Protein AF-A0A161M839-F1 (afdb_monomer)

Structure (mmCIF, N/CA/C/O backbone):
data_AF-A0A161M839-F1
#
_entry.id   AF-A0A161M839-F1
#
loop_
_atom_site.group_PDB
_atom_site.id
_atom_site.type_symbol
_atom_site.label_atom_id
_atom_site.label_alt_id
_atom_site.label_comp_id
_atom_site.label_asym_id
_atom_site.label_entity_id
_atom_site.label_seq_id
_atom_site.pdbx_PDB_ins_code
_atom_site.Cartn_x
_atom_site.Cartn_y
_atom_site.Cartn_z
_atom_site.occupancy
_atom_site.B_iso_or_equiv
_atom_site.auth_seq_id
_atom_site.auth_comp_id
_atom_site.auth_asym_id
_atom_site.auth_atom_id
_atom_site.pdbx_PDB_model_num
ATOM 1 N N . GLU A 1 1 ? -42.867 6.801 18.108 1.00 72.38 1 GLU A N 1
ATOM 2 C CA . GLU A 1 1 ? -43.445 7.923 18.885 1.00 72.38 1 GLU A CA 1
ATOM 3 C C . GLU A 1 1 ? -43.268 7.814 20.396 1.00 72.38 1 GLU A C 1
ATOM 5 O O . GLU A 1 1 ? -42.633 8.697 20.956 1.00 72.38 1 GLU A O 1
ATOM 10 N N . PHE A 1 2 ? -43.745 6.756 21.064 1.00 88.69 2 PHE A N 1
ATOM 11 C CA . PHE A 1 2 ? -43.689 6.652 22.535 1.00 88.69 2 PHE A CA 1
ATOM 12 C C . PHE A 1 2 ? -42.280 6.832 23.135 1.00 88.69 2 PHE A C 1
ATOM 14 O O . PHE A 1 2 ? -42.077 7.690 23.987 1.00 88.69 2 PHE A O 1
ATOM 21 N N . VAL A 1 3 ? -41.282 6.087 22.643 1.00 85.31 3 VAL A N 1
ATOM 22 C CA . VAL A 1 3 ? -39.890 6.179 23.135 1.00 85.31 3 VAL A CA 1
ATOM 23 C C . VAL A 1 3 ? -39.308 7.581 22.931 1.00 85.31 3 VAL A C 1
ATOM 25 O O . VAL A 1 3 ? -38.585 8.082 23.784 1.00 85.31 3 VAL A O 1
ATOM 28 N N . GLN A 1 4 ? -39.661 8.248 21.833 1.00 85.06 4 GLN A N 1
ATOM 29 C CA . GLN A 1 4 ? -39.179 9.590 21.519 1.00 85.06 4 GLN A CA 1
ATOM 30 C C . GLN A 1 4 ? -39.784 10.646 22.455 1.00 85.06 4 GLN A C 1
ATOM 32 O O . GLN A 1 4 ? -39.049 11.496 22.949 1.00 85.06 4 GLN A O 1
ATOM 37 N N . GLN A 1 5 ? -41.085 10.556 22.763 1.00 91.00 5 GLN A N 1
ATOM 38 C CA . GLN A 1 5 ? -41.733 11.424 23.759 1.00 91.00 5 GLN A CA 1
ATOM 39 C C . GLN A 1 5 ? -41.234 11.160 25.186 1.00 91.00 5 GLN A C 1
ATOM 41 O O . GLN A 1 5 ? -41.138 12.081 25.998 1.00 91.00 5 GLN A O 1
ATOM 46 N N . LEU A 1 6 ? -40.910 9.903 25.500 1.00 87.50 6 LEU A N 1
ATOM 47 C CA . LEU A 1 6 ? -40.340 9.526 26.788 1.00 87.50 6 LEU A CA 1
ATOM 48 C C . LEU A 1 6 ? -38.931 10.119 26.949 1.00 87.50 6 LEU A C 1
ATOM 50 O O . LEU A 1 6 ? -38.643 10.749 27.962 1.00 87.50 6 LEU A O 1
ATOM 54 N N . LEU A 1 7 ? -38.085 9.987 25.920 1.00 88.44 7 LEU A N 1
ATOM 55 C CA . LEU A 1 7 ? -36.747 10.576 25.893 1.00 88.44 7 LEU A CA 1
ATOM 56 C C . LEU A 1 7 ? -36.805 12.108 25.935 1.00 88.44 7 LEU A C 1
ATOM 58 O O . LEU A 1 7 ? -36.033 12.708 26.671 1.00 88.44 7 LEU A O 1
ATOM 62 N N . SER A 1 8 ? -37.731 12.767 25.233 1.00 91.56 8 SER A N 1
ATOM 63 C CA . SER A 1 8 ? -37.810 14.238 25.233 1.00 91.56 8 SER A CA 1
ATOM 64 C C . SER A 1 8 ? -38.208 14.848 26.583 1.00 91.56 8 SER A C 1
ATOM 66 O O . SER A 1 8 ? -38.016 16.042 26.786 1.00 91.56 8 SER A O 1
ATOM 68 N N . ARG A 1 9 ? -38.784 14.057 27.499 1.00 92.31 9 ARG A N 1
ATOM 69 C CA . ARG A 1 9 ? -39.188 14.497 28.848 1.00 92.31 9 ARG A CA 1
ATOM 70 C C . ARG A 1 9 ? -38.147 14.198 29.931 1.00 92.31 9 ARG A C 1
ATOM 72 O O . ARG A 1 9 ? -38.346 14.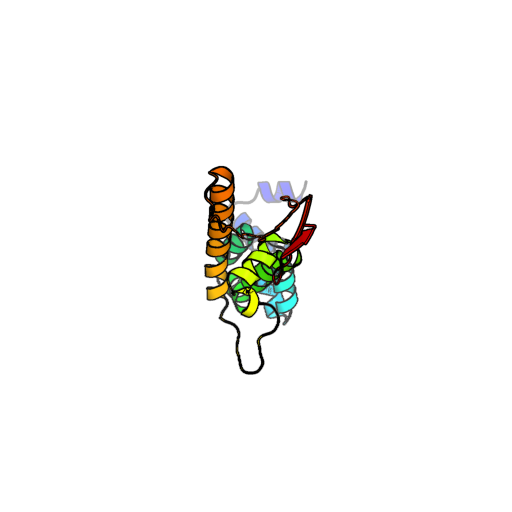582 31.080 1.00 92.31 9 ARG A O 1
ATOM 79 N N . MET A 1 10 ? -37.068 13.499 29.591 1.00 93.31 10 MET A N 1
ATOM 80 C CA . MET A 1 10 ? -36.017 13.133 30.539 1.00 93.31 10 MET A CA 1
ATOM 81 C C . MET A 1 10 ? -35.027 14.272 30.770 1.00 93.31 10 MET A C 1
ATOM 83 O O . MET A 1 10 ? -34.742 15.067 29.876 1.00 93.31 10 MET A O 1
ATOM 87 N N . CYS A 1 11 ? -34.461 14.316 31.974 1.00 93.25 11 CYS A N 1
ATOM 88 C CA . CYS A 1 11 ? -33.378 15.237 32.295 1.00 93.25 11 CYS A CA 1
ATOM 89 C C . CYS A 1 11 ? -32.018 14.700 31.815 1.00 93.25 11 CYS A C 1
ATOM 91 O O . CYS A 1 11 ? -31.849 13.508 31.548 1.00 93.25 11 CYS A O 1
ATOM 93 N N . HIS A 1 12 ? -31.008 15.573 31.786 1.00 90.25 12 HIS A N 1
ATOM 94 C CA . HIS A 1 12 ? -29.656 15.231 31.329 1.00 90.25 12 HIS A CA 1
ATOM 95 C C . HIS A 1 12 ? -29.048 14.015 32.060 1.00 90.25 12 HIS A C 1
ATOM 97 O O . HIS A 1 12 ? -28.387 13.179 31.445 1.00 90.25 12 HIS A O 1
ATOM 103 N N . TYR A 1 13 ? -29.299 13.865 33.366 1.00 92.94 13 TYR A N 1
ATOM 104 C CA . TYR A 1 13 ? -28.830 12.705 34.134 1.00 92.94 13 TYR A CA 1
ATOM 105 C C . TYR A 1 13 ? -29.470 11.390 33.655 1.00 92.94 13 TYR A C 1
ATOM 107 O O . TYR A 1 13 ? -28.777 10.392 33.457 1.00 92.94 13 TYR A O 1
ATOM 115 N N . GLN A 1 14 ? -30.783 11.398 33.411 1.00 92.88 14 GLN A N 1
ATOM 116 C CA . GLN A 1 14 ? -31.518 10.237 32.902 1.00 92.88 14 GLN A CA 1
ATOM 117 C C . GLN A 1 14 ? -31.088 9.883 31.475 1.00 92.88 14 GLN A C 1
ATOM 119 O O . GLN A 1 14 ? -30.912 8.704 31.168 1.00 92.88 14 GLN A O 1
ATOM 124 N N . HIS A 1 15 ? -30.835 10.887 30.626 1.00 90.81 15 HIS A N 1
ATOM 125 C CA . HIS A 1 15 ? -30.225 10.671 29.310 1.00 90.81 15 HIS A CA 1
ATOM 126 C C . HIS A 1 15 ? -28.854 10.017 29.418 1.00 90.81 15 HIS A C 1
ATOM 128 O O . HIS A 1 15 ? -28.579 9.080 28.674 1.00 90.81 15 HIS A O 1
ATOM 134 N N . GLY A 1 16 ? -28.015 10.448 30.363 1.00 89.31 16 GLY A N 1
ATOM 135 C CA . GLY A 1 16 ? -26.726 9.811 30.631 1.00 89.31 16 GLY A CA 1
ATOM 136 C C . GLY A 1 16 ? -26.872 8.335 31.013 1.00 89.31 16 GLY A C 1
ATOM 137 O O . GLY A 1 16 ? -26.160 7.487 30.474 1.00 89.31 16 GLY A O 1
ATOM 138 N N . HIS A 1 17 ? -27.833 8.016 31.883 1.00 90.50 17 HIS A N 1
ATOM 139 C CA . HIS A 1 17 ? -28.092 6.644 32.325 1.00 90.50 17 HIS A CA 1
ATOM 140 C C . HIS A 1 17 ? -28.594 5.751 31.181 1.00 90.50 17 HIS A C 1
ATOM 142 O O . HIS A 1 17 ? -28.052 4.668 30.954 1.00 90.50 17 HIS A O 1
ATOM 148 N N . ILE A 1 18 ? -29.573 6.229 30.404 1.00 89.88 18 ILE A N 1
ATOM 149 C CA . ILE A 1 18 ? -30.076 5.510 29.228 1.00 89.88 18 ILE A CA 1
ATOM 150 C C . ILE A 1 18 ? -28.988 5.350 28.171 1.00 89.88 18 ILE A C 1
ATOM 152 O O . ILE A 1 18 ? -28.851 4.271 27.604 1.00 89.88 18 ILE A O 1
ATOM 156 N N . ASN A 1 19 ? -28.186 6.381 27.912 1.00 86.25 19 ASN A N 1
ATOM 157 C CA . ASN A 1 19 ? -27.104 6.301 26.939 1.00 86.25 19 ASN A CA 1
ATOM 158 C C . ASN A 1 19 ? -26.059 5.252 27.346 1.00 86.25 19 ASN A C 1
ATOM 160 O O . ASN A 1 19 ? -25.677 4.433 26.518 1.00 86.25 19 ASN A O 1
ATOM 164 N N . SER A 1 20 ? -25.645 5.207 28.616 1.00 86.56 20 SER A N 1
ATOM 165 C CA . SER A 1 20 ? -24.740 4.156 29.107 1.00 86.56 20 SER A CA 1
ATOM 166 C C . SER A 1 20 ? -25.345 2.754 29.007 1.00 86.56 20 SER A C 1
ATOM 168 O O . SER A 1 20 ? -24.622 1.807 28.709 1.00 86.56 20 SER A O 1
ATOM 170 N N . PHE A 1 21 ? -26.659 2.616 29.206 1.00 86.94 21 PHE A N 1
ATOM 171 C CA . PHE A 1 21 ? -27.362 1.339 29.069 1.00 86.94 21 PHE A CA 1
ATOM 172 C C . PHE A 1 21 ? -27.514 0.893 27.603 1.00 86.94 21 PHE A C 1
ATOM 174 O O . PHE A 1 21 ? -27.291 -0.272 27.282 1.00 86.94 21 PHE A O 1
ATOM 181 N N . LEU A 1 22 ? -27.857 1.814 26.696 1.00 86.31 22 LEU A N 1
ATOM 182 C CA . LEU A 1 22 ? -28.124 1.516 25.285 1.00 86.31 22 LEU A CA 1
ATOM 183 C C . LEU A 1 22 ? -26.8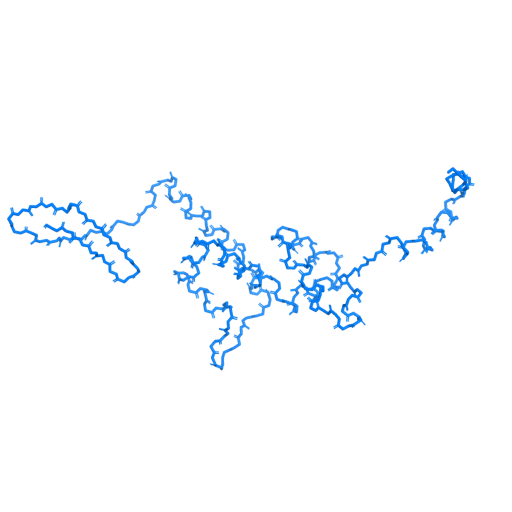57 1.426 24.431 1.00 86.31 22 LEU A C 1
ATOM 185 O O . LEU A 1 22 ? -26.814 0.640 23.485 1.00 86.31 22 LEU A O 1
ATOM 189 N N . LYS A 1 23 ? -25.817 2.214 24.725 1.00 82.69 23 LYS A N 1
ATOM 190 C CA . LYS A 1 23 ? -24.602 2.296 23.898 1.00 82.69 23 LYS A CA 1
ATOM 191 C C . LYS A 1 23 ? -23.943 0.928 23.637 1.00 82.69 23 LYS A C 1
ATOM 193 O O . LYS A 1 23 ? -23.626 0.678 22.476 1.00 82.69 23 LYS A O 1
ATOM 198 N N . PRO A 1 24 ? -23.819 0.003 24.613 1.00 80.62 24 PRO A N 1
ATOM 199 C CA . PRO A 1 24 ? -23.304 -1.351 24.370 1.00 80.62 24 PRO A CA 1
ATOM 200 C C . PRO A 1 24 ? -24.194 -2.224 23.466 1.00 80.62 24 PRO A C 1
ATOM 202 O O . PRO A 1 24 ? -23.719 -3.208 22.897 1.00 80.62 24 PRO A O 1
ATOM 205 N N . MET A 1 25 ? -25.486 -1.896 23.350 1.00 83.44 25 MET A N 1
ATOM 206 C CA . MET A 1 25 ? -26.447 -2.605 22.494 1.00 83.44 25 MET A CA 1
ATOM 207 C C . MET A 1 25 ? -26.475 -2.043 21.067 1.00 83.44 25 MET A C 1
ATOM 209 O O . MET A 1 25 ? -26.788 -2.774 20.132 1.00 83.44 25 MET A O 1
ATOM 213 N N . LEU A 1 26 ? -26.137 -0.760 20.900 1.00 85.19 26 LEU A N 1
ATOM 214 C CA . LEU A 1 26 ? -26.184 -0.047 19.618 1.00 85.19 26 LEU A CA 1
ATOM 215 C C . LEU A 1 26 ? -24.829 0.021 18.903 1.00 85.19 26 LEU A C 1
ATOM 217 O O . LEU A 1 26 ? -24.786 0.097 17.679 1.00 85.19 26 LEU A O 1
ATOM 221 N N . GLN A 1 27 ? -23.724 0.015 19.649 1.00 87.44 27 GLN A N 1
ATOM 222 C CA . GLN A 1 27 ? -22.370 0.117 19.112 1.00 87.44 27 GLN A CA 1
ATOM 223 C C . GLN A 1 27 ? -21.510 -1.022 19.648 1.00 87.44 27 GLN A C 1
ATOM 225 O O . GLN A 1 27 ? -21.519 -1.330 20.839 1.00 87.44 27 GLN A O 1
ATOM 230 N N . ARG A 1 28 ? -20.728 -1.635 18.759 1.00 89.62 28 ARG A N 1
ATOM 231 C CA . ARG A 1 28 ? -19.743 -2.655 19.117 1.00 89.62 28 ARG A CA 1
ATOM 232 C C . ARG A 1 28 ? -18.404 -2.319 18.497 1.00 89.62 28 ARG A C 1
ATOM 234 O O . ARG A 1 28 ? -18.309 -2.071 17.299 1.00 89.62 28 ARG A O 1
ATOM 241 N N . ASP A 1 29 ? -17.372 -2.364 19.325 1.00 93.44 29 ASP A N 1
ATOM 242 C CA . ASP A 1 29 ? -15.995 -2.293 18.865 1.00 93.44 29 ASP A CA 1
ATOM 243 C C . ASP A 1 29 ? -15.559 -3.681 18.385 1.00 93.44 29 ASP A C 1
ATOM 245 O O . ASP A 1 29 ? -15.020 -4.482 19.146 1.00 93.44 29 ASP A O 1
ATOM 249 N N . PHE A 1 30 ? -15.852 -3.998 17.123 1.00 95.81 30 PHE A N 1
ATOM 250 C CA . PHE A 1 30 ? -15.510 -5.297 16.542 1.00 95.81 30 PHE A CA 1
ATOM 251 C C . PHE A 1 30 ? -14.009 -5.586 16.603 1.00 95.81 30 PHE A C 1
ATOM 253 O O . PHE A 1 30 ? -13.624 -6.726 16.846 1.00 95.81 30 PHE A O 1
ATOM 260 N N . ILE A 1 31 ? -13.170 -4.565 16.426 1.00 97.25 31 ILE A N 1
ATOM 261 C CA . ILE A 1 31 ? -11.718 -4.735 16.374 1.00 97.25 31 ILE A CA 1
ATOM 262 C C . ILE A 1 31 ? -11.157 -5.093 17.749 1.00 97.25 31 ILE A C 1
ATOM 264 O O . ILE A 1 31 ? -10.249 -5.910 17.813 1.00 97.25 31 ILE A O 1
ATOM 268 N N . SER A 1 32 ? -11.729 -4.567 18.836 1.00 95.31 32 SER A N 1
ATOM 269 C CA . SER A 1 32 ? -11.336 -4.958 20.198 1.00 95.31 32 SER A CA 1
ATOM 270 C C . SER A 1 32 ? -12.034 -6.235 20.690 1.00 95.31 32 SER A C 1
ATOM 272 O O . SER A 1 32 ? -11.459 -6.994 21.466 1.00 95.31 32 SER A O 1
ATOM 274 N N . LEU A 1 33 ? -13.276 -6.498 20.263 1.00 94.81 33 LEU A N 1
ATOM 275 C CA . LEU A 1 33 ? -14.070 -7.640 20.743 1.00 94.81 33 LEU A CA 1
ATOM 276 C C . LEU A 1 33 ? -13.696 -8.970 20.080 1.00 94.81 33 LEU A C 1
ATOM 278 O O . LEU A 1 33 ? -13.760 -10.010 20.733 1.00 94.81 33 LEU A O 1
ATOM 282 N N . LEU A 1 34 ? -13.334 -8.965 18.794 1.00 96.06 34 LEU A N 1
ATOM 283 C CA . LEU A 1 34 ? -12.982 -10.188 18.065 1.00 96.06 34 LEU A CA 1
ATOM 284 C C . LEU A 1 34 ? -11.714 -10.865 18.634 1.00 96.06 34 LEU A C 1
ATOM 286 O O . LEU A 1 34 ? -11.792 -12.062 18.923 1.00 96.06 34 LEU A O 1
ATOM 290 N N . PRO A 1 35 ? -10.601 -10.150 18.904 1.00 95.56 35 PRO A N 1
ATOM 291 C CA . PRO A 1 35 ? -9.436 -10.709 19.597 1.00 95.56 35 PRO A CA 1
ATOM 292 C C . PRO A 1 35 ? -9.757 -11.350 20.949 1.00 95.56 35 PRO A C 1
ATOM 294 O O . PRO A 1 35 ? -9.277 -12.435 21.261 1.00 95.56 35 PRO A O 1
ATOM 297 N N . GLN A 1 36 ? -10.656 -10.748 21.737 1.00 94.81 36 GLN A N 1
ATOM 298 C CA . GLN A 1 36 ? -11.077 -11.304 23.035 1.00 94.81 36 GLN A CA 1
ATOM 299 C C . GLN A 1 36 ? -11.800 -12.655 22.911 1.00 94.81 36 GLN A C 1
ATOM 301 O O . GLN A 1 36 ? -11.968 -13.368 23.900 1.00 94.81 36 GLN A O 1
ATOM 306 N N . LYS A 1 37 ? -12.258 -13.006 21.706 1.00 95.75 37 LYS A N 1
ATOM 307 C CA . LYS A 1 37 ? -12.866 -14.300 21.377 1.00 95.75 37 LYS A CA 1
ATOM 308 C C . LYS A 1 37 ? -11.914 -15.225 20.607 1.00 95.75 37 LYS A C 1
ATOM 310 O O . LYS A 1 37 ? -12.363 -16.261 20.130 1.00 95.75 37 LYS A O 1
ATOM 315 N N . GLY A 1 38 ? -10.634 -14.864 20.471 1.00 94.81 38 GLY A N 1
ATOM 316 C CA . GLY A 1 38 ? -9.645 -15.599 19.673 1.00 94.81 38 GLY A CA 1
ATOM 317 C C . GLY A 1 38 ? -9.854 -15.473 18.159 1.00 94.81 38 GLY A C 1
ATOM 318 O O . GLY A 1 38 ? -9.382 -16.307 17.388 1.00 94.81 38 GLY A O 1
ATOM 319 N N . LEU A 1 39 ? -10.606 -14.458 17.718 1.00 96.38 39 LEU A N 1
ATOM 320 C CA . LEU A 1 39 ? -10.928 -14.194 16.313 1.00 96.38 39 LEU A CA 1
ATOM 321 C C . LEU A 1 39 ? -10.083 -13.045 15.739 1.00 96.38 39 LEU A C 1
ATOM 323 O O . LEU A 1 39 ? -10.569 -12.268 14.917 1.00 96.38 39 LEU A O 1
ATOM 327 N N . ASP A 1 40 ? -8.816 -12.932 16.148 1.00 96.44 40 ASP A N 1
ATOM 328 C CA . ASP A 1 40 ? -7.880 -11.888 15.701 1.00 96.44 40 ASP A CA 1
ATOM 329 C C . ASP A 1 40 ? -7.818 -11.794 14.171 1.00 96.44 40 ASP A C 1
ATOM 331 O O . ASP A 1 40 ? -7.953 -10.717 13.594 1.00 96.44 40 ASP A O 1
ATOM 335 N N . HIS A 1 41 ? -7.752 -12.944 13.497 1.00 96.62 41 HIS A N 1
ATOM 336 C CA . HIS A 1 41 ? -7.732 -13.037 12.037 1.00 96.62 41 HIS A CA 1
ATOM 337 C C . HIS A 1 41 ? -8.951 -12.383 11.358 1.00 96.62 41 HIS A C 1
ATOM 339 O O . HIS A 1 41 ? -8.830 -11.879 10.241 1.00 96.62 41 HIS A O 1
ATOM 345 N N . VAL A 1 42 ? -10.120 -12.356 12.009 1.00 97.94 42 VAL A N 1
ATOM 346 C CA . VAL A 1 42 ? -11.320 -11.688 11.482 1.00 97.94 42 VAL A CA 1
ATOM 347 C C . VAL A 1 42 ? -11.183 -10.173 11.612 1.00 97.94 42 VAL A C 1
ATOM 349 O O . VAL A 1 42 ? -11.479 -9.456 10.657 1.00 97.94 42 VAL A O 1
ATOM 352 N N . ALA A 1 43 ? -10.688 -9.680 12.752 1.00 97.81 43 ALA A N 1
ATOM 353 C CA . ALA A 1 43 ? -10.410 -8.255 12.943 1.00 97.81 43 ALA A CA 1
ATOM 354 C C . ALA A 1 43 ? -9.354 -7.760 11.945 1.00 97.81 43 ALA A C 1
ATOM 356 O O . ALA A 1 43 ? -9.539 -6.736 11.285 1.00 97.81 43 ALA A O 1
ATOM 357 N N . GLU A 1 44 ? -8.286 -8.537 11.759 1.00 97.81 44 GLU A N 1
ATOM 358 C CA . GLU A 1 44 ? -7.270 -8.275 10.743 1.00 97.81 44 GLU A CA 1
ATOM 359 C C . GLU A 1 44 ? -7.858 -8.257 9.331 1.00 97.81 44 GLU A C 1
ATOM 361 O O . GLU A 1 44 ? -7.495 -7.396 8.530 1.00 97.81 44 GLU A O 1
ATOM 366 N N . ASN A 1 45 ? -8.762 -9.189 9.009 1.00 98.06 45 ASN A N 1
ATOM 367 C CA . ASN A 1 45 ? -9.405 -9.250 7.700 1.00 98.06 45 ASN A CA 1
ATOM 368 C C . ASN A 1 45 ? -10.256 -8.001 7.438 1.00 98.06 45 ASN A C 1
ATOM 370 O O . ASN A 1 45 ? -10.136 -7.409 6.368 1.00 98.06 45 ASN A O 1
ATOM 374 N N . ILE A 1 46 ? -11.043 -7.545 8.419 1.00 97.94 46 ILE A N 1
ATOM 375 C CA . ILE A 1 46 ? -11.822 -6.298 8.325 1.00 97.94 46 ILE A CA 1
ATOM 376 C C . ILE A 1 46 ? -10.897 -5.118 8.006 1.00 97.94 46 ILE A C 1
ATOM 378 O O . ILE A 1 46 ? -11.118 -4.389 7.039 1.00 97.94 46 ILE A O 1
ATOM 382 N N . LEU A 1 47 ? -9.824 -4.957 8.782 1.00 98.00 47 LEU A N 1
ATOM 383 C CA . LEU A 1 47 ? -8.891 -3.844 8.609 1.00 98.00 47 LEU A CA 1
ATOM 384 C C . LEU A 1 47 ? -8.056 -3.960 7.325 1.00 98.00 47 LEU A C 1
ATOM 386 O O . LEU A 1 47 ? -7.602 -2.945 6.798 1.00 98.00 47 LEU A O 1
ATOM 390 N N . SER A 1 48 ? -7.881 -5.166 6.775 1.00 97.06 48 SER A N 1
ATOM 391 C CA . SER A 1 48 ? -7.141 -5.380 5.524 1.00 97.06 48 SER A CA 1
ATOM 392 C C . SER A 1 48 ? -7.790 -4.711 4.306 1.00 97.06 48 SER A C 1
ATOM 394 O O . SER A 1 48 ? -7.103 -4.431 3.319 1.00 97.06 48 SER A O 1
ATOM 396 N N . TYR A 1 49 ? -9.089 -4.399 4.378 1.00 97.19 49 TYR A N 1
ATOM 397 C CA . TYR A 1 49 ? -9.803 -3.685 3.321 1.00 97.19 49 TYR A CA 1
ATOM 398 C C . TYR A 1 49 ? -9.497 -2.186 3.287 1.00 97.19 49 TYR A C 1
ATOM 400 O O . TYR A 1 49 ? -9.676 -1.569 2.239 1.00 97.19 49 TYR A O 1
ATOM 408 N N . LEU A 1 50 ? -8.972 -1.608 4.371 1.00 97.50 50 LEU A N 1
ATOM 409 C CA . LEU A 1 50 ? -8.701 -0.176 4.461 1.00 97.50 50 LEU A CA 1
ATOM 410 C C . LEU A 1 50 ? -7.612 0.281 3.477 1.00 97.50 50 LEU A C 1
ATOM 412 O O . LEU A 1 50 ? -6.672 -0.451 3.144 1.00 97.50 50 LEU A O 1
ATOM 416 N N . TYR A 1 51 ? -7.743 1.525 3.017 1.00 95.56 51 TYR A N 1
ATOM 417 C CA . TYR A 1 51 ? -6.678 2.249 2.323 1.00 95.56 51 TYR A CA 1
ATOM 418 C C . TYR A 1 51 ? -5.690 2.845 3.327 1.00 95.56 51 TYR A C 1
ATOM 420 O O . TYR A 1 51 ? -5.937 2.828 4.530 1.00 95.56 51 TYR A O 1
ATOM 428 N N . ALA A 1 52 ? -4.565 3.371 2.839 1.00 96.69 52 ALA A N 1
ATOM 429 C CA . ALA A 1 52 ? -3.492 3.868 3.696 1.00 96.69 52 ALA A CA 1
ATOM 430 C C . ALA A 1 52 ? -3.961 4.966 4.662 1.00 96.69 52 ALA A C 1
ATOM 432 O O . ALA A 1 52 ? -3.637 4.894 5.845 1.00 96.69 52 ALA A O 1
ATOM 433 N N . ASP A 1 53 ? -4.771 5.919 4.196 1.00 97.19 53 ASP A N 1
ATOM 434 C CA . ASP A 1 53 ? -5.260 7.022 5.032 1.00 97.19 53 ASP A CA 1
ATOM 435 C C . ASP A 1 53 ? -6.194 6.511 6.130 1.00 97.19 53 ASP A C 1
ATOM 437 O O . ASP A 1 53 ? -5.996 6.795 7.309 1.00 97.19 53 ASP A O 1
ATOM 441 N N . SER A 1 54 ? -7.157 5.660 5.763 1.00 97.94 54 SER A N 1
ATOM 442 C CA . SER A 1 54 ? -8.071 5.039 6.724 1.00 97.94 54 SER A CA 1
ATOM 443 C C . SER A 1 54 ? -7.347 4.109 7.699 1.00 97.94 54 SER A C 1
ATOM 445 O O . SER A 1 54 ? -7.729 4.037 8.863 1.00 97.94 54 SER A O 1
ATOM 447 N N . LEU A 1 55 ? -6.292 3.417 7.258 1.00 97.94 55 LEU A N 1
ATOM 448 C CA . LEU A 1 55 ? -5.455 2.587 8.123 1.00 97.94 55 LEU A CA 1
ATOM 449 C C . LEU A 1 55 ? -4.652 3.451 9.109 1.00 97.94 55 LEU A C 1
ATOM 451 O O . LEU A 1 55 ? -4.555 3.085 10.275 1.00 97.94 55 LEU A O 1
ATOM 455 N N . CYS A 1 56 ? -4.152 4.621 8.689 1.00 97.50 56 CYS A N 1
ATOM 456 C CA . CYS A 1 56 ? -3.552 5.599 9.605 1.00 97.50 56 CYS A CA 1
ATOM 457 C C . CYS A 1 56 ? -4.563 6.084 10.649 1.00 97.50 56 CYS A C 1
ATOM 459 O O . CYS A 1 56 ? -4.230 6.163 11.828 1.00 97.50 56 CYS A O 1
ATOM 461 N N . SER A 1 57 ? -5.798 6.391 10.242 1.00 98.19 57 SER A N 1
ATOM 462 C CA . SER A 1 57 ? -6.855 6.770 11.186 1.00 98.19 57 SER A CA 1
ATOM 463 C C . SER A 1 57 ? -7.178 5.631 12.155 1.00 98.19 57 SER A C 1
ATOM 465 O O . SER A 1 57 ? -7.324 5.873 13.349 1.00 98.19 57 SER A O 1
ATOM 467 N N . ALA A 1 58 ? -7.227 4.391 11.661 1.00 98.00 58 ALA A N 1
ATOM 468 C CA . ALA A 1 58 ? -7.471 3.195 12.462 1.00 98.00 58 ALA A CA 1
ATOM 469 C C . ALA A 1 58 ? -6.390 2.985 13.543 1.00 98.00 58 ALA A C 1
ATOM 471 O O . ALA A 1 58 ? -6.721 2.631 14.672 1.00 98.00 58 ALA A O 1
ATOM 472 N N . GLU A 1 59 ? -5.116 3.273 13.246 1.00 97.38 59 GLU A N 1
ATOM 473 C CA . GLU A 1 59 ? -4.018 3.225 14.232 1.00 97.38 59 GLU A CA 1
ATOM 474 C C . GLU A 1 59 ? -4.216 4.188 15.412 1.00 97.38 59 GLU A C 1
ATOM 476 O O . GLU A 1 59 ? -3.673 3.951 16.491 1.00 97.38 59 GLU A O 1
ATOM 481 N N . LEU A 1 60 ? -4.977 5.267 15.216 1.00 97.81 60 LEU A N 1
ATOM 482 C CA . LEU A 1 60 ? -5.179 6.331 16.200 1.00 97.81 60 LEU A CA 1
ATOM 483 C C . LEU A 1 60 ? -6.476 6.186 17.006 1.00 97.81 60 LEU A C 1
ATOM 485 O O . LEU A 1 60 ? -6.714 6.990 17.904 1.00 97.81 60 LEU A O 1
ATOM 489 N N . VAL A 1 61 ? -7.305 5.175 16.721 1.00 97.81 61 VAL A N 1
ATOM 490 C CA . VAL A 1 61 ? -8.582 4.969 17.427 1.00 97.81 61 VAL A CA 1
ATOM 491 C C . VAL A 1 61 ? -8.344 4.628 18.898 1.00 97.81 61 VAL A C 1
ATOM 493 O O . VAL A 1 61 ? -8.874 5.292 19.787 1.00 97.81 61 VAL A O 1
ATOM 496 N N . CYS A 1 62 ? -7.547 3.591 19.170 1.00 97.38 62 CYS A N 1
ATOM 497 C CA . CYS A 1 62 ? -7.146 3.203 20.521 1.00 97.38 62 CYS A CA 1
ATOM 498 C C . CYS A 1 62 ? -5.933 2.253 20.496 1.00 97.38 62 CYS A C 1
ATOM 500 O O . CYS A 1 62 ? -5.503 1.784 19.441 1.00 97.38 62 CYS A O 1
ATOM 502 N N . LYS A 1 63 ? -5.392 1.929 21.681 1.00 97.56 63 LYS A N 1
ATOM 503 C CA . LYS A 1 63 ? -4.240 1.018 21.828 1.00 97.56 63 LYS A CA 1
ATOM 504 C C . LYS A 1 63 ? -4.510 -0.385 21.277 1.00 97.56 63 LYS A C 1
ATOM 506 O O . LYS A 1 63 ? -3.595 -0.994 20.733 1.00 97.56 63 LYS A O 1
ATOM 511 N N . GLU A 1 64 ? -5.741 -0.878 21.398 1.00 97.31 64 GLU A N 1
ATOM 512 C CA . GLU A 1 64 ? -6.103 -2.219 20.929 1.00 97.31 64 GLU A CA 1
ATOM 513 C C . GLU A 1 64 ? -6.172 -2.282 19.400 1.00 97.31 64 GLU A C 1
ATOM 515 O O . GLU A 1 64 ? -5.605 -3.186 18.795 1.00 97.31 64 GLU A O 1
ATOM 520 N N . TRP A 1 65 ? -6.750 -1.265 18.754 1.00 98.38 65 TRP A N 1
ATOM 521 C CA . TRP A 1 65 ? -6.717 -1.143 17.295 1.00 98.38 65 TRP A CA 1
ATOM 522 C C . TRP A 1 65 ? -5.279 -1.091 16.772 1.00 98.38 65 TRP A C 1
ATOM 524 O O . TRP A 1 65 ? -4.933 -1.816 15.839 1.00 98.38 65 TRP A O 1
ATOM 534 N N . TYR A 1 66 ? -4.416 -0.296 17.412 1.00 98.12 66 TYR A N 1
ATOM 535 C CA . TYR A 1 66 ? -2.993 -0.267 17.082 1.00 98.12 66 TYR A CA 1
ATOM 536 C C . TYR A 1 66 ? -2.333 -1.645 17.244 1.00 98.12 66 TYR A C 1
ATOM 538 O O . TYR A 1 66 ? -1.586 -2.065 16.358 1.00 98.12 66 TYR A O 1
ATOM 546 N N . ARG A 1 67 ? -2.633 -2.373 18.332 1.00 97.94 67 ARG A N 1
ATOM 547 C CA . ARG A 1 67 ? -2.130 -3.734 18.574 1.00 97.94 67 ARG A CA 1
ATOM 548 C C . ARG A 1 67 ? -2.509 -4.666 17.423 1.00 97.94 67 ARG A C 1
ATOM 550 O O . ARG A 1 67 ? -1.604 -5.221 16.804 1.00 97.94 67 ARG A O 1
ATOM 557 N N . VAL A 1 68 ? -3.793 -4.742 17.061 1.00 97.94 68 VAL A N 1
ATOM 558 C CA . VAL A 1 68 ? -4.292 -5.573 15.946 1.00 97.94 68 VAL A CA 1
ATOM 559 C C . VAL A 1 68 ? -3.619 -5.200 14.619 1.00 97.94 68 VAL A C 1
ATOM 561 O O . VAL A 1 68 ? -3.194 -6.076 13.867 1.00 97.94 68 VAL A O 1
ATOM 564 N N . ILE A 1 69 ? -3.455 -3.904 14.333 1.00 98.12 69 ILE A N 1
ATOM 565 C CA . ILE A 1 69 ? -2.783 -3.427 13.112 1.00 98.12 69 ILE A CA 1
ATOM 566 C C . ILE A 1 69 ? -1.304 -3.847 13.084 1.00 98.12 69 ILE A C 1
ATOM 568 O O . ILE A 1 69 ? -0.788 -4.263 12.038 1.00 98.12 69 ILE A O 1
ATOM 572 N N . SER A 1 70 ? -0.624 -3.724 14.227 1.00 97.19 70 SER A N 1
ATOM 573 C CA . SER A 1 70 ? 0.803 -4.006 14.373 1.00 97.19 70 SER A CA 1
ATOM 574 C C . SER A 1 70 ? 1.121 -5.502 14.322 1.00 97.19 70 SER A C 1
ATOM 576 O O . SER A 1 70 ? 1.951 -5.912 13.512 1.00 97.19 70 SER A O 1
ATOM 578 N N . GLU A 1 71 ? 0.433 -6.320 15.116 1.00 96.19 71 GLU A N 1
ATOM 579 C CA . GLU A 1 71 ? 0.634 -7.770 15.188 1.00 96.19 71 GLU A CA 1
ATOM 580 C C . GLU A 1 71 ? 0.125 -8.468 13.923 1.00 96.19 71 GLU A C 1
ATOM 582 O O . GLU A 1 71 ? 0.800 -9.344 13.384 1.00 96.19 71 GLU A O 1
ATOM 587 N N . GLY A 1 72 ? -0.990 -7.989 13.361 1.00 96.25 72 GLY A N 1
ATOM 588 C CA . GLY A 1 72 ? -1.539 -8.469 12.093 1.00 96.25 72 GLY A CA 1
ATOM 589 C C . GLY A 1 72 ? -0.745 -8.050 10.850 1.00 96.25 72 GLY A C 1
ATOM 590 O O . GLY A 1 72 ? -1.128 -8.395 9.726 1.00 96.25 72 GLY A O 1
ATOM 591 N N . MET A 1 73 ? 0.349 -7.293 11.017 1.00 97.00 73 MET A N 1
ATOM 592 C CA . MET A 1 73 ? 1.239 -6.828 9.947 1.00 97.00 73 MET A CA 1
ATOM 593 C C . MET A 1 73 ? 0.490 -6.137 8.792 1.00 97.00 73 MET A C 1
ATOM 595 O O . MET A 1 73 ? 0.812 -6.338 7.615 1.00 97.00 73 MET A O 1
ATOM 599 N N . LEU A 1 74 ? -0.518 -5.310 9.095 1.00 98.00 74 LEU A N 1
ATOM 600 C CA . LEU A 1 74 ? -1.437 -4.809 8.064 1.00 98.00 74 LEU A CA 1
ATOM 601 C C . LEU A 1 74 ? -0.769 -3.887 7.040 1.00 98.00 74 LEU A C 1
ATOM 603 O O . LEU A 1 74 ? -1.118 -3.938 5.864 1.00 98.00 74 LEU A O 1
ATOM 607 N N . TRP A 1 75 ? 0.255 -3.124 7.431 1.00 98.19 75 TRP A N 1
ATOM 608 C CA . TRP A 1 75 ? 1.048 -2.339 6.477 1.00 98.19 75 TRP A CA 1
ATOM 609 C C . TRP A 1 75 ? 1.795 -3.211 5.468 1.00 98.19 75 TRP A C 1
ATOM 611 O O . TRP A 1 75 ? 1.839 -2.878 4.285 1.00 98.19 75 TRP A O 1
ATOM 621 N N . LYS A 1 76 ? 2.324 -4.364 5.899 1.00 97.25 76 LYS A N 1
ATOM 622 C CA . LYS A 1 76 ? 2.922 -5.346 4.986 1.00 97.25 76 LYS A CA 1
ATOM 623 C C . LYS A 1 76 ? 1.864 -5.897 4.033 1.00 97.25 76 LYS A C 1
ATOM 625 O O . LYS A 1 76 ? 2.082 -5.886 2.826 1.00 97.25 76 LYS A O 1
ATOM 630 N N . LYS A 1 77 ? 0.704 -6.320 4.554 1.00 97.25 77 LYS A N 1
ATOM 631 C CA . LYS A 1 77 ? -0.409 -6.841 3.737 1.00 97.25 77 LYS A CA 1
ATOM 632 C C . LYS A 1 77 ? -0.903 -5.807 2.719 1.00 97.25 77 LYS A C 1
ATOM 634 O O . LYS A 1 77 ? -1.166 -6.159 1.572 1.00 97.25 77 LYS A O 1
ATOM 639 N N . LEU A 1 78 ? -0.970 -4.532 3.105 1.00 97.81 78 LEU A N 1
ATOM 640 C CA . LEU A 1 78 ? -1.361 -3.430 2.228 1.00 97.81 78 LEU A CA 1
ATOM 641 C C . LEU A 1 78 ? -0.360 -3.236 1.081 1.00 97.81 78 LEU A C 1
ATOM 643 O O . LEU A 1 78 ? -0.782 -3.145 -0.073 1.00 97.81 78 LEU A O 1
ATOM 647 N N . ILE A 1 79 ? 0.946 -3.231 1.376 1.00 97.75 79 ILE A N 1
ATOM 648 C CA . ILE A 1 79 ? 2.001 -3.147 0.353 1.00 97.75 79 ILE A CA 1
ATOM 649 C C . ILE A 1 79 ? 1.948 -4.371 -0.570 1.00 97.75 79 ILE A C 1
ATOM 651 O O . ILE A 1 79 ? 1.955 -4.221 -1.787 1.00 97.75 79 ILE A O 1
ATOM 655 N N . GLU A 1 80 ? 1.828 -5.583 -0.028 1.00 97.12 80 GLU A N 1
ATOM 656 C CA . GLU A 1 80 ? 1.724 -6.805 -0.837 1.00 97.12 80 GLU A CA 1
ATOM 657 C C . GLU A 1 80 ? 0.482 -6.826 -1.733 1.00 97.12 80 GLU A C 1
ATOM 659 O O . GLU A 1 80 ? 0.531 -7.346 -2.847 1.00 97.12 80 GLU A O 1
ATOM 664 N N . ARG A 1 81 ? -0.649 -6.291 -1.254 1.00 97.19 81 ARG A N 1
ATOM 665 C CA . ARG A 1 81 ? -1.860 -6.127 -2.066 1.00 97.19 81 ARG A CA 1
ATOM 666 C C . ARG A 1 81 ? -1.579 -5.191 -3.237 1.00 97.19 81 ARG A C 1
ATOM 668 O O . ARG A 1 81 ? -1.852 -5.578 -4.366 1.00 97.19 81 ARG A O 1
ATOM 675 N N . LYS A 1 82 ? -0.964 -4.030 -2.986 1.00 97.12 82 LYS A N 1
ATOM 676 C CA . LYS A 1 82 ? -0.574 -3.082 -4.040 1.00 97.12 82 LYS A CA 1
ATOM 677 C C . LYS A 1 82 ? 0.377 -3.710 -5.060 1.00 97.12 82 LYS A C 1
ATOM 679 O O . LYS A 1 82 ? 0.111 -3.619 -6.248 1.00 97.12 82 LYS A O 1
ATOM 684 N N . VAL A 1 83 ? 1.407 -4.432 -4.615 1.00 97.38 83 VAL A N 1
ATOM 685 C CA . VAL A 1 83 ? 2.343 -5.151 -5.503 1.00 97.38 83 VAL A CA 1
ATOM 686 C C . VAL A 1 83 ? 1.644 -6.210 -6.362 1.00 97.38 83 VAL A C 1
ATOM 688 O O . VAL A 1 83 ? 2.038 -6.427 -7.503 1.00 97.38 83 VAL A O 1
ATOM 691 N N . ARG A 1 84 ? 0.611 -6.883 -5.841 1.00 96.56 84 ARG A N 1
ATOM 692 C CA . ARG A 1 84 ? -0.160 -7.869 -6.615 1.00 96.56 84 ARG A CA 1
ATOM 693 C C . ARG A 1 84 ? -1.060 -7.235 -7.672 1.00 96.56 84 ARG A C 1
ATOM 695 O O . ARG A 1 84 ? -1.270 -7.850 -8.711 1.00 96.56 84 ARG A O 1
ATOM 702 N N . THR A 1 85 ? -1.610 -6.055 -7.400 1.00 96.69 85 THR A N 1
ATOM 703 C CA . THR A 1 85 ? -2.619 -5.419 -8.260 1.00 96.69 85 THR A CA 1
ATOM 704 C C . THR A 1 85 ? -2.055 -4.373 -9.216 1.00 96.69 85 THR A C 1
ATOM 706 O O . THR A 1 85 ? -2.711 -4.052 -10.198 1.00 96.69 85 THR A O 1
ATOM 709 N N . ASP A 1 86 ? -0.884 -3.810 -8.922 1.00 97.06 86 ASP A N 1
ATOM 710 C CA . ASP A 1 86 ? -0.327 -2.652 -9.622 1.00 97.06 86 ASP A CA 1
ATOM 711 C C . ASP A 1 86 ? 1.091 -2.956 -10.139 1.00 97.06 86 ASP A C 1
ATOM 713 O O . ASP A 1 86 ? 2.012 -3.262 -9.372 1.00 97.06 86 ASP A O 1
ATOM 717 N N . SER A 1 87 ? 1.265 -2.881 -11.461 1.00 95.81 87 SER A N 1
ATOM 718 C CA . SER A 1 87 ? 2.532 -3.173 -12.137 1.00 95.81 87 SER A CA 1
ATOM 719 C C . SER A 1 87 ? 3.633 -2.168 -11.799 1.00 95.81 87 SER A C 1
ATOM 721 O O . SER A 1 87 ? 4.796 -2.568 -11.725 1.00 95.81 87 SER A O 1
ATOM 723 N N . LEU A 1 88 ? 3.292 -0.903 -11.522 1.00 96.31 88 LEU A N 1
ATOM 724 C CA . LEU A 1 88 ? 4.254 0.106 -11.076 1.00 96.31 88 LEU A CA 1
ATOM 725 C C . LEU A 1 88 ? 4.836 -0.288 -9.720 1.00 96.31 88 LEU A C 1
ATOM 727 O O . LEU A 1 88 ? 6.051 -0.269 -9.534 1.00 96.31 88 LEU A O 1
ATOM 731 N N . TRP A 1 89 ? 3.976 -0.705 -8.788 1.00 97.81 89 TRP A N 1
ATOM 732 C CA . TRP A 1 89 ? 4.412 -1.164 -7.469 1.00 97.81 89 TRP A CA 1
ATOM 733 C C . TRP A 1 89 ? 5.298 -2.396 -7.572 1.00 97.81 89 TRP A C 1
ATOM 735 O O . TRP A 1 89 ? 6.316 -2.465 -6.888 1.00 97.81 89 TRP A O 1
ATOM 745 N N . ARG A 1 90 ? 4.941 -3.353 -8.435 1.00 96.94 90 ARG A N 1
ATOM 746 C CA . ARG A 1 90 ? 5.755 -4.548 -8.667 1.00 96.94 90 ARG A CA 1
ATOM 747 C C . ARG A 1 90 ? 7.125 -4.216 -9.253 1.00 96.94 90 ARG A C 1
ATOM 749 O O . ARG A 1 90 ? 8.133 -4.620 -8.678 1.00 96.94 90 ARG A O 1
ATOM 756 N N . GLY A 1 91 ? 7.169 -3.439 -10.335 1.00 96.06 91 GLY A N 1
ATOM 757 C CA . GLY A 1 91 ? 8.428 -3.043 -10.964 1.00 96.06 91 GLY A CA 1
ATOM 758 C C . GLY A 1 91 ? 9.312 -2.238 -10.011 1.00 96.06 91 GLY A C 1
ATOM 759 O O . GLY A 1 91 ? 10.515 -2.478 -9.917 1.00 96.06 91 GLY A O 1
ATOM 760 N N . LEU A 1 92 ? 8.719 -1.337 -9.221 1.00 97.00 92 LEU A N 1
ATOM 761 C CA . LEU A 1 92 ? 9.457 -0.567 -8.224 1.00 97.00 92 LEU A CA 1
ATOM 762 C C . LEU A 1 92 ? 9.995 -1.455 -7.094 1.00 97.00 92 LEU A C 1
ATOM 764 O O . LEU A 1 92 ? 11.129 -1.257 -6.655 1.00 97.00 92 LEU A O 1
ATOM 768 N N . ALA A 1 93 ? 9.227 -2.456 -6.655 1.00 97.00 93 ALA A N 1
ATOM 769 C CA . ALA A 1 93 ? 9.648 -3.421 -5.640 1.00 97.00 93 ALA A CA 1
ATOM 770 C C . ALA A 1 93 ? 10.910 -4.181 -6.032 1.00 97.00 93 ALA A C 1
ATOM 772 O O . ALA A 1 93 ? 11.822 -4.348 -5.214 1.00 97.00 93 ALA A O 1
ATOM 773 N N . GLU A 1 94 ? 10.940 -4.639 -7.280 1.00 95.75 94 GLU A N 1
ATOM 774 C CA . GLU A 1 94 ? 12.047 -5.382 -7.868 1.00 95.75 94 GLU A CA 1
ATOM 775 C C . GLU A 1 94 ? 13.260 -4.453 -8.053 1.00 95.75 94 GLU A C 1
ATOM 777 O O . GLU A 1 94 ? 14.336 -4.727 -7.518 1.00 95.75 94 GLU A O 1
ATOM 782 N N . ARG A 1 95 ? 13.073 -3.282 -8.681 1.00 95.75 95 ARG A N 1
ATOM 783 C CA . ARG A 1 95 ? 14.150 -2.313 -8.973 1.00 95.75 95 ARG A CA 1
ATOM 784 C C . ARG A 1 95 ? 14.772 -1.684 -7.720 1.00 95.75 95 ARG A C 1
ATOM 786 O O . ARG A 1 95 ? 15.969 -1.412 -7.704 1.00 95.75 95 ARG A O 1
ATOM 793 N N . ARG A 1 96 ? 13.989 -1.459 -6.659 1.00 95.38 96 ARG A N 1
ATOM 794 C CA . ARG A 1 96 ? 14.458 -0.912 -5.367 1.00 95.38 96 ARG A CA 1
ATOM 795 C C . ARG A 1 96 ? 14.788 -1.993 -4.332 1.00 95.38 96 ARG A C 1
ATOM 797 O O . ARG A 1 96 ? 15.144 -1.662 -3.204 1.00 95.38 96 ARG A O 1
ATOM 804 N N . SER A 1 97 ? 14.680 -3.276 -4.691 1.00 93.50 97 SER A N 1
ATOM 805 C CA . SER A 1 97 ? 15.052 -4.426 -3.851 1.00 93.50 97 SER A CA 1
ATOM 806 C C . SER A 1 97 ? 14.312 -4.553 -2.509 1.00 93.50 97 SER A C 1
ATOM 808 O O . SER A 1 97 ? 14.768 -5.281 -1.625 1.00 93.50 97 SER A O 1
ATOM 810 N N . TRP A 1 98 ? 13.159 -3.904 -2.321 1.00 94.75 98 TRP A N 1
ATOM 811 C CA . TRP A 1 98 ? 12.321 -4.142 -1.136 1.00 94.75 98 TRP A CA 1
ATOM 812 C C . TRP A 1 98 ? 11.354 -5.320 -1.308 1.00 94.75 98 TRP A C 1
ATOM 814 O O . TRP A 1 98 ? 10.791 -5.783 -0.317 1.00 94.75 98 TRP A O 1
ATOM 824 N N . ILE A 1 99 ? 11.243 -5.887 -2.518 1.00 94.19 99 ILE A N 1
ATOM 825 C CA . ILE A 1 99 ? 10.496 -7.130 -2.785 1.00 94.19 99 ILE A CA 1
ATOM 826 C C . ILE A 1 99 ? 10.936 -8.299 -1.886 1.00 94.19 99 ILE A C 1
ATOM 828 O O . ILE A 1 99 ? 10.124 -9.140 -1.516 1.00 94.19 99 ILE A O 1
ATOM 832 N N . GLN A 1 100 ? 12.207 -8.322 -1.466 1.00 91.94 100 GLN A N 1
ATOM 833 C CA . GLN A 1 100 ? 12.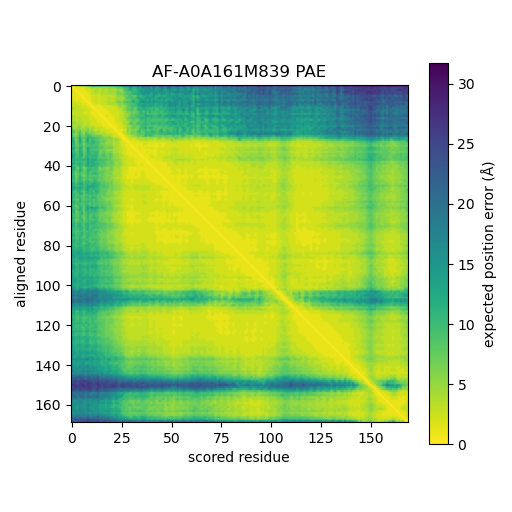773 -9.367 -0.603 1.00 91.94 100 GLN A CA 1
ATOM 834 C C . GLN A 1 100 ? 12.193 -9.399 0.820 1.00 91.94 100 GLN A C 1
ATOM 836 O O . GLN A 1 100 ? 12.398 -10.380 1.530 1.00 91.94 100 GLN A O 1
ATOM 841 N N . TYR A 1 101 ? 11.526 -8.322 1.248 1.00 93.31 101 TYR A N 1
ATOM 842 C CA . TYR A 1 101 ? 10.878 -8.219 2.559 1.00 93.31 101 TYR A CA 1
ATOM 843 C C . TYR A 1 101 ? 9.379 -8.549 2.490 1.00 93.31 101 TYR A C 1
ATOM 845 O O . TYR A 1 101 ? 8.664 -8.451 3.485 1.00 93.31 101 TYR A O 1
ATOM 853 N N . LEU A 1 102 ? 8.871 -8.898 1.309 1.00 93.62 102 LEU A N 1
ATOM 854 C CA . LEU A 1 102 ? 7.465 -9.196 1.076 1.00 93.62 102 LEU A CA 1
ATOM 855 C C . LEU A 1 102 ? 7.240 -10.695 0.892 1.00 93.62 102 LEU A C 1
ATOM 857 O O . LEU A 1 102 ? 8.165 -11.467 0.657 1.00 93.62 102 LEU A O 1
ATOM 861 N N . PHE A 1 103 ? 5.982 -11.113 1.006 1.00 92.31 103 PHE A N 1
ATOM 862 C CA . PHE A 1 103 ? 5.548 -12.497 0.843 1.00 92.31 103 PHE A CA 1
ATOM 863 C C . PHE A 1 103 ? 6.208 -13.439 1.859 1.00 92.31 103 PHE A C 1
ATOM 865 O O . PHE A 1 103 ? 6.045 -13.229 3.069 1.00 92.31 103 PHE A O 1
ATOM 872 N N . LYS A 1 104 ? 6.898 -14.485 1.381 1.00 86.00 104 LYS A N 1
ATOM 873 C CA . LYS A 1 104 ? 7.569 -15.492 2.204 1.00 86.00 104 LYS A CA 1
ATOM 874 C C . LYS A 1 104 ? 9.045 -15.120 2.397 1.00 86.00 104 LYS A C 1
ATOM 876 O O . LYS A 1 104 ? 9.736 -14.923 1.397 1.00 86.00 104 LYS A O 1
ATOM 881 N N . PRO A 1 105 ? 9.538 -15.077 3.647 1.00 86.75 105 PRO A N 1
ATOM 882 C CA . PRO A 1 105 ? 10.952 -14.855 3.899 1.00 86.75 105 PRO A CA 1
ATOM 883 C C . PRO A 1 105 ? 11.801 -15.991 3.331 1.00 86.75 105 PRO A C 1
ATOM 885 O O . PRO A 1 105 ? 11.366 -17.142 3.246 1.00 86.75 105 PRO A O 1
ATOM 888 N N . LYS A 1 106 ? 13.054 -15.672 2.998 1.00 82.44 106 LYS A N 1
ATOM 889 C CA . LYS A 1 106 ? 14.064 -16.692 2.694 1.00 82.44 106 LYS A CA 1
ATOM 890 C C . LYS A 1 106 ? 14.310 -17.571 3.934 1.00 82.44 106 LYS A C 1
ATOM 892 O O . LYS A 1 106 ? 14.270 -17.040 5.047 1.00 82.44 106 LYS A O 1
ATOM 897 N N . PRO A 1 107 ? 14.612 -18.874 3.767 1.00 84.19 107 PRO A N 1
ATOM 898 C CA . PRO A 1 107 ? 14.949 -19.753 4.885 1.00 84.19 107 PRO A CA 1
ATOM 899 C C . PRO A 1 107 ? 16.028 -19.132 5.783 1.00 84.19 107 PRO A C 1
ATOM 901 O O . PRO A 1 107 ? 17.027 -18.612 5.289 1.00 84.19 107 PRO A O 1
ATOM 904 N N . GLY A 1 108 ? 15.800 -19.140 7.098 1.00 84.38 108 GLY A N 1
ATOM 905 C CA . GLY A 1 108 ? 16.725 -18.5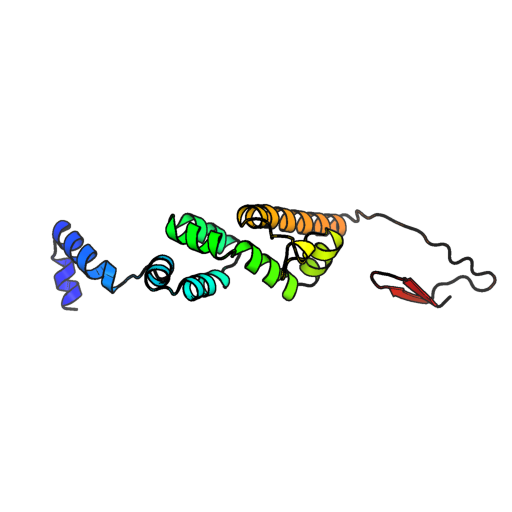77 8.088 1.00 84.38 108 GLY A CA 1
ATOM 906 C C . GLY A 1 108 ? 16.700 -17.050 8.235 1.00 84.38 108 GLY A C 1
ATOM 907 O O . GLY A 1 108 ? 17.423 -16.521 9.075 1.00 84.38 108 GLY A O 1
ATOM 908 N N . LYS A 1 109 ? 15.876 -16.323 7.469 1.00 86.25 109 LYS A N 1
ATOM 909 C CA . LYS A 1 109 ? 15.676 -14.878 7.649 1.00 86.25 109 LYS A CA 1
ATOM 910 C C . LYS A 1 109 ? 14.286 -14.592 8.199 1.00 86.25 109 LYS A C 1
ATOM 912 O O . LYS A 1 109 ? 13.303 -15.175 7.758 1.00 86.25 109 LYS A O 1
ATOM 917 N N . THR A 1 110 ? 14.197 -13.656 9.134 1.00 86.62 110 THR A N 1
ATOM 918 C CA . THR A 1 110 ? 12.920 -13.107 9.589 1.00 86.62 110 THR A CA 1
ATOM 919 C C . THR A 1 110 ? 12.627 -11.812 8.849 1.00 86.62 110 THR A C 1
ATOM 921 O O . THR A 1 110 ? 13.525 -11.085 8.418 1.00 86.62 110 THR A O 1
ATOM 924 N N . HIS A 1 111 ? 11.344 -11.538 8.654 1.00 89.12 111 HIS A N 1
ATOM 925 C CA . HIS A 1 111 ? 10.928 -10.257 8.114 1.00 89.12 111 HIS A CA 1
ATOM 926 C C . HIS A 1 111 ? 11.066 -9.144 9.161 1.00 89.12 111 HIS A C 1
ATOM 928 O O . HIS A 1 111 ? 10.938 -9.413 10.357 1.00 89.12 111 HIS A O 1
ATOM 934 N N . PRO A 1 112 ? 11.286 -7.891 8.719 1.00 93.06 112 PRO A N 1
ATOM 935 C CA . PRO A 1 112 ? 11.230 -6.730 9.597 1.00 93.06 112 PRO A CA 1
ATOM 936 C C . PRO A 1 112 ? 9.904 -6.628 10.366 1.00 93.06 112 PRO A C 1
ATOM 938 O O . PRO A 1 112 ? 8.892 -7.209 9.972 1.00 93.06 112 PRO A O 1
ATOM 941 N N . ASN A 1 113 ? 9.897 -5.842 11.442 1.00 95.00 113 ASN A N 1
ATOM 942 C CA . ASN A 1 113 ? 8.690 -5.569 12.224 1.00 95.00 113 ASN A CA 1
ATOM 943 C C . ASN A 1 113 ? 7.701 -4.643 11.484 1.00 95.00 113 ASN A C 1
ATOM 945 O O . ASN A 1 113 ? 8.016 -4.055 10.448 1.00 95.00 113 ASN A O 1
ATOM 949 N N . HIS A 1 114 ? 6.500 -4.465 12.038 1.00 95.44 114 HIS A N 1
ATOM 950 C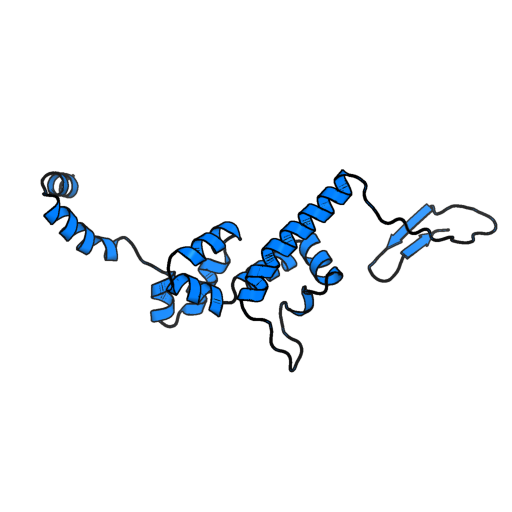 CA . HIS A 1 114 ? 5.458 -3.631 11.427 1.00 95.44 114 HIS A CA 1
ATOM 951 C C . HIS A 1 114 ? 5.889 -2.163 11.204 1.00 95.44 114 HIS A C 1
ATOM 953 O O . HIS A 1 114 ? 5.512 -1.563 10.194 1.00 95.44 114 HIS A O 1
ATOM 959 N N . LYS A 1 115 ? 6.726 -1.594 12.093 1.00 96.56 115 LYS A N 1
ATOM 960 C CA . LYS A 1 115 ? 7.211 -0.201 12.000 1.00 96.56 115 LYS A CA 1
ATOM 961 C C . LYS A 1 115 ? 8.018 0.041 10.729 1.00 96.56 115 LYS A C 1
ATOM 963 O O . LYS A 1 115 ? 7.898 1.107 10.126 1.00 96.56 115 LYS A O 1
ATOM 968 N N . PHE A 1 116 ? 8.794 -0.952 10.292 1.00 97.12 116 PHE A N 1
ATOM 969 C CA . PHE A 1 116 ? 9.504 -0.887 9.018 1.00 97.12 116 PHE A CA 1
ATOM 970 C C . PHE A 1 116 ? 8.532 -0.631 7.860 1.00 97.12 116 PHE A C 1
ATOM 972 O O . PHE A 1 116 ? 8.686 0.369 7.162 1.00 97.12 116 PHE A O 1
ATOM 979 N N . TYR A 1 117 ? 7.489 -1.453 7.706 1.00 97.50 117 TYR A N 1
ATOM 980 C CA . TYR A 1 117 ? 6.514 -1.308 6.614 1.00 97.50 117 TYR A CA 1
ATOM 981 C C . TYR A 1 117 ? 5.707 -0.014 6.719 1.00 97.50 117 TYR A C 1
ATOM 983 O O . TYR A 1 117 ? 5.481 0.648 5.707 1.00 97.50 117 TYR A O 1
ATOM 991 N N . ARG A 1 118 ? 5.346 0.391 7.944 1.00 97.38 118 ARG A N 1
ATOM 992 C CA . ARG A 1 118 ? 4.691 1.678 8.211 1.00 97.38 118 ARG A CA 1
ATOM 993 C C . ARG A 1 118 ? 5.517 2.865 7.710 1.00 97.38 118 ARG A C 1
ATOM 995 O O . ARG A 1 118 ? 4.953 3.817 7.178 1.00 97.38 118 ARG A O 1
ATOM 1002 N N . SER A 1 119 ? 6.838 2.808 7.902 1.00 97.38 119 SER A N 1
ATOM 1003 C CA . SER A 1 119 ? 7.787 3.841 7.458 1.00 97.38 119 SER A CA 1
ATOM 1004 C C . SER A 1 119 ? 8.155 3.733 5.975 1.00 97.38 119 SER A C 1
ATOM 1006 O O . SER A 1 119 ? 8.523 4.728 5.355 1.00 97.38 119 SER A O 1
ATOM 1008 N N . LEU A 1 120 ? 8.069 2.528 5.406 1.00 97.19 120 LEU A N 1
ATOM 1009 C CA . LEU A 1 120 ? 8.375 2.252 4.008 1.00 97.19 120 LEU A CA 1
ATOM 1010 C C . LEU A 1 120 ? 7.275 2.787 3.091 1.00 97.19 120 LEU A C 1
ATOM 1012 O O . LEU A 1 120 ? 7.587 3.360 2.054 1.00 97.19 120 LEU A O 1
ATOM 1016 N N . PHE A 1 121 ? 6.007 2.646 3.484 1.00 97.62 121 PHE A N 1
ATOM 1017 C CA . PHE A 1 121 ? 4.870 3.079 2.675 1.00 97.62 121 PHE A CA 1
ATOM 1018 C C . PHE A 1 121 ? 4.972 4.537 2.173 1.00 97.62 121 PHE A C 1
ATOM 1020 O O . PHE A 1 121 ? 4.960 4.724 0.958 1.00 97.62 121 PHE A O 1
ATOM 1027 N N . PRO A 1 122 ? 5.158 5.568 3.025 1.00 97.94 122 PRO A N 1
ATOM 1028 C CA . PRO A 1 122 ? 5.285 6.947 2.542 1.00 97.94 122 PRO A CA 1
ATOM 1029 C C . PRO A 1 122 ? 6.525 7.165 1.662 1.00 97.94 122 PRO A C 1
ATOM 1031 O O . PRO A 1 122 ? 6.481 7.978 0.746 1.00 97.94 122 PRO A O 1
ATOM 1034 N N . LYS A 1 123 ? 7.616 6.414 1.879 1.00 97.75 123 LYS A N 1
ATOM 1035 C CA . LYS A 1 123 ? 8.802 6.474 1.006 1.00 97.75 123 LYS A CA 1
ATOM 1036 C C . LYS A 1 123 ? 8.505 5.929 -0.391 1.00 97.75 123 LYS A C 1
ATOM 1038 O O . LYS A 1 123 ? 9.003 6.488 -1.358 1.00 97.75 123 LYS A O 1
ATOM 1043 N N . ILE A 1 124 ? 7.698 4.869 -0.495 1.00 97.75 124 ILE A N 1
ATOM 1044 C CA . ILE A 1 124 ? 7.251 4.330 -1.787 1.00 97.75 124 ILE A CA 1
ATOM 1045 C C . ILE A 1 124 ? 6.400 5.369 -2.523 1.00 97.75 124 ILE A C 1
ATOM 1047 O O . ILE A 1 124 ? 6.629 5.598 -3.705 1.00 97.75 124 ILE A O 1
ATOM 1051 N N . ILE A 1 125 ? 5.461 6.022 -1.830 1.00 97.94 125 ILE A N 1
ATOM 1052 C CA . ILE A 1 125 ? 4.622 7.069 -2.433 1.00 97.94 125 ILE A CA 1
ATOM 1053 C C . ILE A 1 125 ? 5.479 8.230 -2.949 1.00 97.94 125 ILE A C 1
ATOM 1055 O O . ILE A 1 125 ? 5.362 8.594 -4.115 1.00 97.94 125 ILE A O 1
ATOM 1059 N N . ALA A 1 126 ? 6.410 8.734 -2.136 1.00 98.12 126 ALA A N 1
ATOM 1060 C CA . ALA A 1 126 ? 7.317 9.802 -2.555 1.00 98.12 126 ALA A CA 1
ATOM 1061 C C . ALA A 1 126 ? 8.212 9.398 -3.747 1.00 98.12 126 ALA A C 1
ATOM 1063 O O . ALA A 1 126 ? 8.511 10.224 -4.608 1.00 98.12 126 ALA A O 1
ATOM 1064 N N . ASP A 1 127 ? 8.644 8.134 -3.822 1.00 97.75 127 ASP A N 1
ATOM 1065 C CA . ASP A 1 127 ? 9.419 7.617 -4.959 1.00 97.75 127 ASP A CA 1
ATOM 1066 C C . ASP A 1 127 ? 8.567 7.569 -6.239 1.00 97.75 127 ASP A C 1
ATOM 1068 O O . ASP A 1 127 ? 9.021 7.996 -7.297 1.00 97.75 127 ASP A O 1
ATOM 1072 N N . ILE A 1 128 ? 7.305 7.139 -6.137 1.00 97.75 128 ILE A N 1
ATOM 1073 C CA . ILE A 1 128 ? 6.347 7.153 -7.254 1.00 97.75 128 ILE A CA 1
ATOM 1074 C C . ILE A 1 128 ? 6.122 8.582 -7.764 1.00 97.75 128 ILE A C 1
ATOM 1076 O O . ILE A 1 128 ? 6.255 8.828 -8.962 1.00 97.75 128 ILE A O 1
ATOM 1080 N N . GLU A 1 129 ? 5.854 9.531 -6.867 1.00 97.88 129 GLU A N 1
ATOM 1081 C CA . GLU A 1 12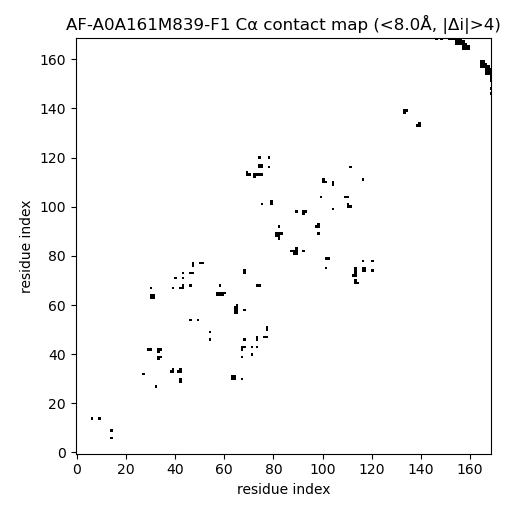9 ? 5.669 10.943 -7.222 1.00 97.88 129 GLU A CA 1
ATOM 1082 C C . GLU A 1 129 ? 6.933 11.541 -7.857 1.00 97.88 129 GLU A C 1
ATOM 1084 O O . GLU A 1 129 ? 6.863 12.296 -8.826 1.00 97.88 129 GLU A O 1
ATOM 1089 N N . SER A 1 130 ? 8.115 11.184 -7.349 1.00 97.81 130 SER A N 1
ATOM 1090 C CA . SER A 1 130 ? 9.399 11.605 -7.918 1.00 97.81 130 SER A CA 1
ATOM 1091 C C . SER A 1 130 ? 9.600 11.065 -9.337 1.00 97.81 130 SER A C 1
ATOM 1093 O O . SER A 1 130 ? 10.003 11.810 -10.234 1.00 97.81 130 SER A O 1
ATOM 1095 N N . ILE A 1 131 ? 9.276 9.789 -9.572 1.00 96.94 131 ILE A N 1
ATOM 1096 C CA . ILE A 1 131 ? 9.318 9.177 -10.905 1.00 96.94 131 ILE A CA 1
ATOM 1097 C C . ILE A 1 131 ? 8.356 9.907 -11.845 1.00 96.94 131 ILE A C 1
ATOM 1099 O O . ILE A 1 131 ? 8.763 10.300 -12.937 1.00 96.94 131 ILE A O 1
ATOM 1103 N N . GLU A 1 132 ? 7.118 10.154 -11.420 1.00 97.50 132 GLU A N 1
ATOM 1104 C CA . GLU A 1 132 ? 6.130 10.878 -12.223 1.00 97.50 132 GLU A CA 1
ATOM 1105 C C . GLU A 1 132 ? 6.591 12.307 -12.557 1.00 97.50 132 GLU A C 1
ATOM 1107 O O . GLU A 1 132 ? 6.489 12.750 -13.702 1.00 97.50 132 GLU A O 1
ATOM 1112 N N . ASN A 1 133 ? 7.184 13.012 -11.594 1.00 98.12 133 ASN A N 1
ATOM 1113 C CA . ASN A 1 133 ? 7.757 14.337 -11.819 1.00 98.12 133 ASN A CA 1
ATOM 1114 C C . ASN A 1 133 ? 8.925 14.308 -12.811 1.00 98.12 133 ASN A C 1
ATOM 1116 O O . ASN A 1 133 ? 9.037 15.198 -13.654 1.00 98.12 133 ASN A O 1
ATOM 1120 N N . ASN A 1 134 ? 9.779 13.284 -12.759 1.00 98.06 134 ASN A N 1
ATOM 1121 C CA . ASN A 1 134 ? 10.853 13.118 -13.736 1.00 98.06 134 ASN A CA 1
ATOM 1122 C C . ASN A 1 134 ? 10.300 12.920 -15.152 1.00 98.06 134 ASN A C 1
ATOM 1124 O O . ASN A 1 134 ? 10.809 13.546 -16.081 1.00 98.06 134 ASN A O 1
ATOM 1128 N N . TRP A 1 135 ? 9.223 12.141 -15.309 1.00 97.12 135 TRP A N 1
ATOM 1129 C CA . TRP A 1 135 ? 8.515 12.003 -16.585 1.00 97.12 135 TRP A CA 1
ATOM 1130 C C . TRP A 1 135 ? 7.939 13.336 -17.073 1.00 97.12 135 TRP A C 1
ATOM 1132 O O . TRP A 1 135 ? 8.188 13.724 -18.213 1.00 97.12 135 TRP A O 1
ATOM 1142 N N . ARG A 1 136 ? 7.236 14.078 -16.208 1.00 97.62 136 ARG A N 1
ATOM 1143 C CA . ARG A 1 136 ? 6.632 15.382 -16.546 1.00 97.62 136 ARG A CA 1
ATOM 1144 C C . ARG A 1 136 ? 7.667 16.436 -16.949 1.00 97.62 136 ARG A C 1
ATOM 1146 O O . ARG A 1 136 ? 7.394 17.261 -17.812 1.00 97.62 136 ARG A O 1
ATOM 1153 N N . LEU A 1 137 ? 8.846 16.411 -16.327 1.00 98.06 137 LEU A N 1
ATOM 1154 C CA . LEU A 1 137 ? 9.927 17.374 -16.564 1.00 98.06 137 LEU A CA 1
ATOM 1155 C C . LEU A 1 137 ? 10.970 16.890 -17.586 1.00 98.06 137 LEU A C 1
ATOM 1157 O O . LEU A 1 137 ? 11.963 17.582 -17.808 1.00 98.06 137 LEU A O 1
ATOM 1161 N N . GLY A 1 138 ? 10.799 15.699 -18.168 1.00 96.62 138 GLY A N 1
ATOM 1162 C CA . GLY A 1 138 ? 11.754 15.117 -19.115 1.00 96.62 138 GLY A CA 1
ATOM 1163 C C . GLY A 1 138 ? 13.127 14.784 -18.513 1.00 96.62 138 GLY A C 1
ATOM 1164 O O . GLY A 1 138 ? 14.112 14.684 -19.245 1.00 96.62 138 GLY A O 1
ATOM 1165 N N . ARG A 1 139 ? 13.229 14.607 -17.190 1.00 97.81 139 ARG A N 1
ATOM 1166 C CA . ARG A 1 139 ? 14.483 14.257 -16.504 1.00 97.81 139 ARG A CA 1
ATOM 1167 C C . ARG A 1 139 ? 14.749 12.762 -16.651 1.00 97.81 139 ARG A C 1
ATOM 1169 O O . ARG A 1 139 ? 14.060 11.945 -16.050 1.00 97.81 139 ARG A O 1
ATOM 1176 N N . HIS A 1 140 ? 15.764 12.400 -17.429 1.00 96.56 140 HIS A N 1
ATOM 1177 C CA . HIS A 1 140 ? 16.089 11.006 -17.724 1.00 96.56 140 HIS A CA 1
ATOM 1178 C C . HIS A 1 140 ? 17.600 10.777 -17.825 1.00 96.56 140 HIS A C 1
ATOM 1180 O O . HIS A 1 140 ? 18.376 11.705 -18.050 1.00 96.56 140 HIS A O 1
ATOM 1186 N N . ASN A 1 141 ? 18.013 9.519 -17.668 1.00 96.75 141 ASN A N 1
ATOM 1187 C CA . ASN A 1 141 ? 19.372 9.079 -17.962 1.00 96.75 141 ASN A CA 1
ATOM 1188 C C . ASN A 1 141 ? 19.397 8.467 -19.369 1.00 96.75 141 ASN A C 1
ATOM 1190 O O . ASN A 1 141 ? 18.652 7.526 -19.639 1.00 96.75 141 ASN A O 1
ATOM 1194 N N . LEU A 1 142 ? 20.231 9.011 -20.258 1.00 96.94 142 LEU A N 1
ATOM 1195 C 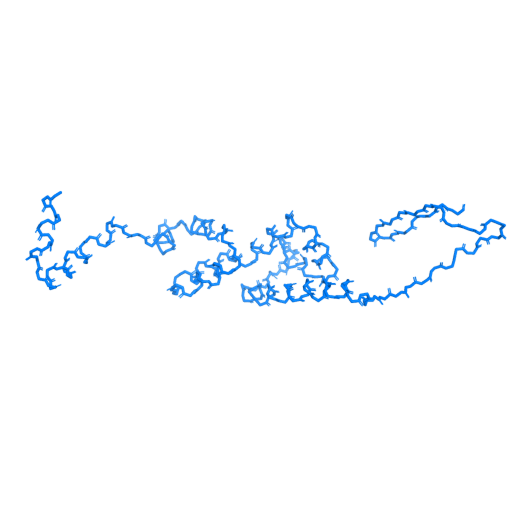CA . LEU A 1 142 ? 20.343 8.560 -21.642 1.00 96.94 142 LEU A CA 1
ATOM 1196 C C . LEU A 1 142 ? 21.582 7.681 -21.835 1.00 96.94 142 LEU A C 1
ATOM 1198 O O . LEU A 1 142 ? 22.713 8.164 -21.788 1.00 96.94 142 LEU A O 1
ATOM 1202 N N . GLN A 1 143 ? 21.356 6.406 -22.144 1.00 96.44 143 GLN A N 1
ATOM 1203 C CA . GLN A 1 143 ? 22.394 5.467 -22.570 1.00 96.44 143 GLN A CA 1
ATOM 1204 C C . GLN A 1 143 ? 22.275 5.213 -24.075 1.00 96.44 143 GLN A C 1
ATOM 1206 O O . GLN A 1 143 ? 21.176 5.035 -24.596 1.00 96.44 143 GLN A O 1
ATOM 1211 N N . ARG A 1 144 ? 23.407 5.214 -24.789 1.00 94.88 144 ARG A N 1
ATOM 1212 C CA . ARG A 1 144 ? 23.458 4.990 -26.242 1.00 94.88 144 ARG A CA 1
ATOM 1213 C C . ARG A 1 144 ? 24.188 3.687 -26.546 1.00 94.88 144 ARG A C 1
ATOM 1215 O O . ARG A 1 144 ? 25.309 3.496 -26.086 1.00 94.88 144 ARG A O 1
ATOM 1222 N N . ILE A 1 145 ? 23.569 2.830 -27.355 1.00 93.25 145 ILE A N 1
ATOM 1223 C CA . ILE A 1 145 ? 24.147 1.569 -27.833 1.00 93.25 145 ILE A CA 1
ATOM 1224 C C . ILE A 1 145 ? 24.435 1.721 -29.328 1.00 93.25 145 ILE A C 1
ATOM 1226 O O . ILE A 1 145 ? 23.534 2.012 -30.111 1.00 93.25 145 ILE A O 1
ATOM 1230 N N . ASN A 1 146 ? 25.694 1.544 -29.731 1.00 90.44 146 ASN A N 1
ATOM 1231 C CA . ASN A 1 146 ? 26.074 1.552 -31.142 1.00 90.44 146 ASN A CA 1
ATOM 1232 C C . ASN A 1 146 ? 26.000 0.124 -31.705 1.00 90.44 146 ASN A C 1
ATOM 1234 O O . ASN A 1 146 ? 26.785 -0.730 -31.298 1.00 90.44 146 ASN A O 1
ATOM 1238 N N . CYS A 1 147 ? 25.081 -0.109 -32.647 1.00 87.81 147 CYS A N 1
ATOM 1239 C CA . CYS A 1 147 ? 24.821 -1.424 -33.245 1.00 87.81 147 CYS A CA 1
ATOM 1240 C C . CYS A 1 147 ? 25.859 -1.853 -34.298 1.00 87.81 147 CYS A C 1
ATOM 1242 O O . CYS A 1 147 ? 25.819 -2.993 -34.743 1.00 87.81 147 CYS A O 1
ATOM 1244 N N . ARG A 1 148 ? 26.784 -0.962 -34.694 1.00 85.88 148 ARG A N 1
ATOM 1245 C CA . ARG A 1 148 ? 27.890 -1.245 -35.632 1.00 85.88 148 ARG A CA 1
ATOM 1246 C C . ARG A 1 148 ? 27.458 -1.907 -36.958 1.00 85.88 148 ARG A C 1
ATOM 1248 O O . ARG A 1 148 ? 28.177 -2.755 -37.469 1.00 85.88 148 ARG A O 1
ATOM 1255 N N . SER A 1 149 ? 26.312 -1.518 -37.527 1.00 83.62 149 SER A N 1
ATOM 1256 C CA . SER A 1 149 ? 25.885 -2.025 -38.844 1.00 83.62 149 SER A CA 1
ATOM 1257 C C . SER A 1 149 ? 26.755 -1.452 -39.971 1.00 83.62 149 SER A C 1
ATOM 1259 O O . SER A 1 149 ? 26.986 -0.239 -40.020 1.00 83.62 149 SER A O 1
ATOM 1261 N N . GLU A 1 150 ? 27.233 -2.324 -40.861 1.00 75.94 150 GLU A N 1
ATOM 1262 C CA . GLU A 1 150 ? 28.208 -1.993 -41.910 1.00 75.94 150 GLU A CA 1
ATOM 1263 C C . GLU A 1 150 ? 27.558 -1.407 -43.175 1.00 75.94 150 GLU A C 1
ATOM 1265 O O . GLU A 1 150 ? 28.017 -0.379 -43.668 1.00 75.94 150 GLU A O 1
ATOM 1270 N N . ASN A 1 151 ? 26.460 -2.002 -43.665 1.00 73.56 151 ASN A N 1
ATOM 1271 C CA . ASN A 1 151 ? 25.883 -1.666 -44.979 1.00 73.56 151 ASN A CA 1
ATOM 1272 C C . ASN A 1 151 ? 24.567 -0.875 -44.896 1.00 73.56 151 ASN A C 1
ATOM 1274 O O . ASN A 1 151 ? 24.430 0.173 -45.522 1.00 73.56 151 ASN A O 1
ATOM 1278 N N . SER A 1 152 ? 23.595 -1.359 -44.116 1.00 75.50 152 SER A N 1
ATOM 1279 C CA . SER A 1 152 ? 22.290 -0.712 -43.922 1.00 75.50 152 SER A CA 1
ATOM 1280 C C . SER A 1 152 ? 22.202 -0.160 -42.504 1.00 75.50 152 SER A C 1
ATOM 1282 O O . SER A 1 152 ? 22.179 -0.916 -41.534 1.00 75.50 152 SER A O 1
ATOM 1284 N N . LYS A 1 153 ? 22.190 1.169 -42.362 1.00 84.62 153 LYS A N 1
ATOM 1285 C CA . LYS A 1 153 ? 22.074 1.828 -41.055 1.00 84.62 153 LYS A CA 1
ATOM 1286 C C . LYS A 1 153 ? 20.601 2.068 -40.732 1.00 84.62 153 LYS A C 1
ATOM 1288 O O . LYS A 1 153 ? 19.977 2.937 -41.330 1.00 84.62 153 LYS A O 1
ATOM 1293 N N . GLY A 1 154 ? 20.075 1.338 -39.756 1.00 88.19 154 GLY A N 1
ATOM 1294 C CA . GLY A 1 154 ? 18.722 1.523 -39.239 1.00 88.19 154 GLY A CA 1
ATOM 1295 C C . GLY A 1 154 ? 18.401 0.495 -38.159 1.00 88.19 154 GLY A C 1
ATOM 1296 O O . GLY A 1 154 ? 18.995 -0.573 -38.130 1.00 88.19 154 GLY A O 1
ATOM 1297 N N . VAL A 1 155 ? 17.490 0.833 -37.249 1.00 91.88 155 VAL A N 1
ATOM 1298 C CA . VAL A 1 155 ? 16.863 -0.134 -36.340 1.00 91.88 155 VAL A CA 1
ATOM 1299 C C . VAL A 1 155 ? 15.364 -0.006 -36.564 1.00 91.88 155 VAL A C 1
ATOM 1301 O O . VAL A 1 155 ? 14.776 1.000 -36.170 1.00 91.88 155 VAL A O 1
ATOM 1304 N N . TYR A 1 156 ? 14.757 -0.975 -37.250 1.00 92.38 156 TYR A N 1
ATOM 1305 C CA . TYR A 1 156 ? 13.348 -0.885 -37.665 1.00 92.38 156 TYR A CA 1
ATOM 1306 C C . TYR A 1 156 ? 12.379 -1.317 -36.567 1.00 92.38 156 TYR A C 1
ATOM 1308 O O . TYR A 1 156 ? 11.248 -0.839 -36.499 1.00 92.38 156 TYR A O 1
ATOM 1316 N N . CYS A 1 157 ? 12.819 -2.225 -35.701 1.00 94.19 157 CYS A N 1
ATOM 1317 C CA . CYS A 1 157 ? 12.034 -2.720 -34.584 1.00 94.19 157 CYS A CA 1
ATOM 1318 C C . CYS A 1 157 ? 12.936 -3.053 -33.392 1.00 94.19 157 CYS A C 1
ATOM 1320 O O . CYS A 1 157 ? 14.101 -3.425 -33.559 1.00 94.19 157 CYS A O 1
ATOM 1322 N N . LEU A 1 158 ? 12.386 -2.921 -32.181 1.00 96.62 158 LEU A N 1
ATOM 1323 C CA . LEU A 1 158 ? 13.029 -3.359 -30.946 1.00 96.62 158 LEU A CA 1
ATOM 1324 C C . LEU A 1 158 ? 12.003 -3.911 -29.954 1.00 96.62 158 LEU A C 1
ATOM 1326 O O . LEU A 1 158 ? 10.854 -3.471 -29.927 1.00 96.62 158 LEU A O 1
ATOM 1330 N N . GLN A 1 159 ? 12.447 -4.832 -29.106 1.00 97.81 159 GLN A N 1
ATOM 1331 C CA . GLN A 1 159 ? 11.731 -5.319 -27.929 1.00 97.81 159 GLN A CA 1
ATOM 1332 C C . GLN A 1 159 ? 12.729 -5.470 -26.776 1.00 97.81 159 GLN A C 1
ATOM 1334 O O . GLN A 1 159 ? 13.892 -5.798 -27.007 1.00 97.81 159 GLN A O 1
ATOM 1339 N N . TYR A 1 160 ? 12.302 -5.233 -25.536 1.00 97.44 160 TYR A N 1
ATOM 1340 C CA . TYR A 1 160 ? 13.165 -5.384 -24.366 1.00 97.44 160 TYR A CA 1
ATOM 1341 C C . TYR A 1 160 ? 12.452 -6.079 -23.205 1.00 97.44 160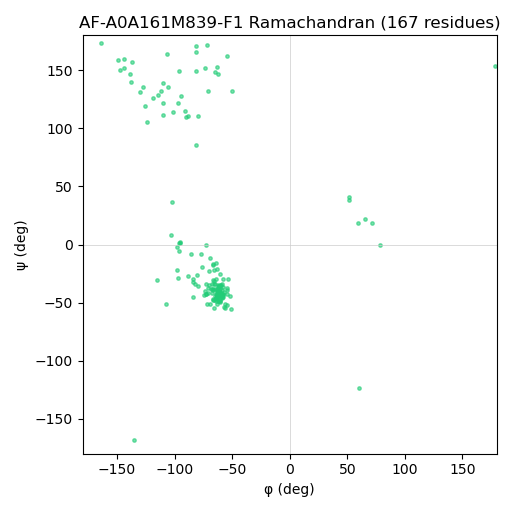 TYR A C 1
ATOM 1343 O O . TYR A 1 160 ? 11.224 -6.071 -23.114 1.00 97.44 160 TYR A O 1
ATOM 1351 N N . ASP A 1 161 ? 13.251 -6.664 -22.321 1.00 96.81 161 ASP A N 1
ATOM 1352 C CA . ASP A 1 161 ? 12.856 -7.153 -21.002 1.00 96.81 161 ASP A CA 1
ATOM 1353 C C . ASP A 1 161 ? 13.912 -6.726 -19.957 1.00 96.81 161 ASP A C 1
ATOM 1355 O O . ASP A 1 161 ? 14.764 -5.876 -20.231 1.00 96.81 161 ASP A O 1
ATOM 1359 N N . ASP A 1 162 ? 13.857 -7.272 -18.741 1.00 94.81 162 ASP A N 1
ATOM 1360 C CA . ASP A 1 162 ? 14.815 -6.935 -17.678 1.00 94.81 162 ASP A CA 1
ATOM 1361 C C . ASP A 1 162 ? 16.249 -7.444 -17.935 1.00 94.81 162 ASP A C 1
ATOM 1363 O O . ASP A 1 162 ? 17.178 -7.038 -17.234 1.00 94.81 162 ASP A O 1
ATOM 1367 N N . HIS A 1 163 ? 16.453 -8.320 -18.923 1.00 96.69 163 HIS A N 1
ATOM 1368 C CA . HIS A 1 163 ? 17.724 -8.988 -19.207 1.00 96.69 163 HIS A CA 1
ATOM 1369 C C . HIS A 1 163 ? 18.333 -8.610 -20.557 1.00 96.69 163 HIS A C 1
ATOM 1371 O O . HIS A 1 163 ? 19.557 -8.639 -20.695 1.00 96.69 163 HIS A O 1
ATOM 1377 N N . LYS A 1 164 ? 17.517 -8.293 -21.565 1.00 96.19 164 LYS A N 1
ATOM 1378 C CA . LYS A 1 164 ? 17.992 -8.086 -22.937 1.00 96.19 164 LYS A CA 1
ATOM 1379 C C . LYS A 1 164 ? 17.168 -7.069 -23.717 1.00 96.19 164 LYS A C 1
ATOM 1381 O O . LYS A 1 164 ? 15.999 -6.817 -23.440 1.00 96.19 164 LYS A O 1
ATOM 1386 N N . ILE A 1 165 ? 17.809 -6.539 -24.756 1.00 97.06 165 ILE A N 1
ATOM 1387 C CA . ILE A 1 165 ? 17.202 -5.740 -25.819 1.00 97.06 165 ILE A CA 1
ATOM 1388 C C . ILE A 1 165 ? 17.437 -6.513 -27.120 1.00 97.06 165 ILE A C 1
ATOM 1390 O O . ILE A 1 165 ? 18.572 -6.876 -27.423 1.00 97.06 165 ILE A O 1
ATOM 1394 N N . VAL A 1 166 ? 16.373 -6.792 -27.867 1.00 95.75 166 VAL A N 1
ATOM 1395 C CA . VAL A 1 166 ? 16.404 -7.473 -29.168 1.00 95.75 166 VAL A CA 1
ATOM 1396 C C .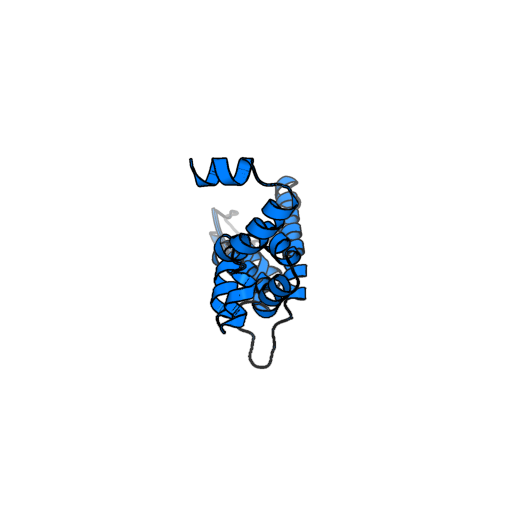 VAL A 1 166 ? 15.990 -6.468 -30.234 1.00 95.75 166 VAL A C 1
ATOM 1398 O O . VAL A 1 166 ? 14.987 -5.779 -30.063 1.00 95.75 166 VAL A O 1
ATOM 1401 N N . SER A 1 167 ? 16.749 -6.373 -31.323 1.00 92.94 167 SER A N 1
ATOM 1402 C CA . SER A 1 167 ? 16.548 -5.373 -32.377 1.00 92.94 167 SER A CA 1
ATOM 1403 C C . SER A 1 167 ? 16.706 -5.976 -33.770 1.00 92.94 167 SER A C 1
ATOM 1405 O O . SER A 1 167 ? 17.626 -6.765 -33.984 1.00 92.94 167 SER A O 1
ATOM 1407 N N . GLY A 1 168 ? 15.855 -5.570 -34.716 1.00 89.69 168 GLY A N 1
ATOM 1408 C CA . GLY A 1 168 ? 16.027 -5.857 -36.144 1.00 89.69 168 GLY A CA 1
ATOM 1409 C C . GLY A 1 168 ? 16.870 -4.770 -36.814 1.00 89.69 168 GLY A C 1
ATOM 1410 O O . GLY A 1 168 ? 16.410 -3.627 -36.911 1.00 89.69 168 GLY A O 1
ATOM 1411 N N . LEU A 1 169 ? 18.095 -5.133 -37.214 1.00 80.62 169 LEU A N 1
ATOM 1412 C CA . LEU A 1 169 ? 19.074 -4.284 -37.913 1.00 80.62 169 LEU A CA 1
ATOM 1413 C C . LEU A 1 169 ? 18.931 -4.386 -39.436 1.00 80.62 169 LEU A C 1
ATOM 1415 O O . LEU A 1 169 ? 18.613 -5.500 -39.907 1.00 80.62 169 LEU A O 1
#

Secondary structure (DSSP, 8-state):
-HHHHHHHT--HHHHHHHHHHHHHHH---HHHHTGGGT-HHHHHHHHHT--HHHHHHHHTT-HHHHHHHHHTTHHHHHHHHHHHH-HHHHHHHHHTT-GGGSSSPPTT-PPPPHHHHHHHHHHHHHHHHHHHHHHHTT-----------SS-----EEEE-SS-EEEE-

InterPro domains:
  IPR001810 F-box domain [PF12937] (42-78)
  IPR001810 F-box domain [PS50181] (40-78)
  IPR001810 F-box domain [SM00256] (39-78)
  IPR021977 D domain of beta-TrCP [PF12125] (1-27)
  IPR021977 D domain of beta-TrCP [SM01028] (1-27)
  IPR036047 F-box-like domain superfamily [SSF81383] (23-135)
  IPR050995 WD repeat and F-box domain-containing protein [PTHR14604] (1-167)

Organism: Triatoma infestans (NCBI:txid30076)

pLDDT: mean 93.77, std 5.39, range [72.38, 98.38]

Radius of gyration: 27.12 Å; Cα contacts (8 Å, |Δi|>4): 104; chains: 1; bounding box: 72×37×79 Å

Nearest PDB structures (foldseek):
  6wnx-assembly1_A  TM=9.709E-01  e=1.170E-16  Homo sapiens
  6m93-assembly1_A  TM=9.894E-01  e=4.283E-16  Homo sapiens
  6m92-assembly1_A  TM=9.913E-01  e=5.422E-16  Homo sapiens
  6wnx-assembly3_G  TM=9.450E-01  e=2.519E-16  Homo sapiens
  6wnx-assembly2_D  TM=8.172E-01  e=1.763E-15  Homo sapiens

Sequence (169 aa):
EFVQQLLSRMCHYQHGHINSFLKPMLQRDFISLLPQKGLDHVAENILSYLYADSLCSAELVCKEWYRVISEGMLWKKLIERKVRTDSLWRGLAERRSWIQYLFKPKPGKTHPNHKFYRSLFPKIIADIESIENNWRLGRHNLQRINCRSENSKGVYCLQYDDHKIVSGL

Foldseek 3Di:
DVVVVVVVPDDPVVVVVVCVVCVVVVDDPCLQVCVVVVNLVVSLVVLLPDDPVVLVVQCVPDPSSVVSCFVSLSLLSNLVVCCVPPVVSVVCCVVVVVVQLHDDHDPPDDHDGSVVSNVVVVVVVVVVVVVVVCVVVVPDDDDDDDPPDDPDDDWPDWDDDPPDIDTDD

Solvent-accessible surface area (backbone atoms only — not comparable to full-atom values): 10202 Å² total; per-residue (Å²): 109,70,70,58,58,54,56,73,72,51,53,75,70,54,50,52,53,51,46,67,63,44,44,73,78,76,51,78,63,56,59,59,51,29,43,79,70,76,34,45,70,57,33,41,52,62,59,61,72,51,52,72,69,58,43,54,53,45,47,67,71,41,72,56,41,29,45,50,44,45,78,60,32,41,50,48,54,51,51,53,50,44,36,74,76,31,69,67,50,37,53,47,25,61,76,68,60,56,47,71,70,42,93,74,59,56,90,98,49,81,66,78,61,45,66,55,36,59,60,43,50,62,54,50,53,53,50,51,54,49,54,53,49,26,62,77,70,68,59,76,87,90,84,87,82,84,83,80,62,87,85,65,84,60,73,84,46,74,51,71,64,100,85,51,76,50,70,48,106

Mean predicted aligned error: 6.94 Å